Protein AF-A0A191MWR7-F1 (afdb_monomer_lite)

Structure (mmCIF, N/CA/C/O backbone):
data_AF-A0A191MWR7-F1
#
_entry.id   AF-A0A191MWR7-F1
#
loop_
_atom_site.group_PDB
_atom_site.id
_atom_site.type_symbol
_atom_site.label_atom_id
_atom_site.label_alt_id
_atom_site.label_comp_id
_atom_site.label_asym_id
_atom_site.label_entity_id
_atom_site.label_seq_id
_atom_site.pdbx_PDB_ins_code
_atom_site.Cartn_x
_atom_site.Cartn_y
_atom_site.Cartn_z
_atom_site.occupancy
_atom_site.B_iso_or_equiv
_atom_site.auth_seq_id
_atom_site.auth_comp_id
_atom_site.auth_asym_id
_atom_site.auth_atom_id
_atom_site.pdbx_PDB_model_num
ATOM 1 N N . MET A 1 1 ? 26.192 8.625 -39.174 1.00 63.44 1 MET A N 1
ATOM 2 C CA . MET A 1 1 ? 24.842 8.336 -39.709 1.00 63.44 1 MET A CA 1
ATOM 3 C C . MET A 1 1 ? 24.767 6.897 -40.220 1.00 63.44 1 MET A C 1
ATOM 5 O O . MET A 1 1 ? 24.716 6.670 -41.420 1.00 63.44 1 MET A O 1
ATOM 9 N N . VAL A 1 2 ? 24.812 5.906 -39.325 1.00 83.06 2 VAL A N 1
ATOM 10 C CA . VAL A 1 2 ? 24.607 4.493 -39.714 1.00 83.06 2 VAL A CA 1
ATOM 11 C C . VAL A 1 2 ? 23.118 4.147 -39.622 1.00 83.06 2 VAL A C 1
ATOM 13 O O . VAL A 1 2 ? 22.547 3.648 -40.582 1.00 83.06 2 VAL A O 1
ATOM 16 N N . ILE A 1 3 ? 22.468 4.574 -38.535 1.00 87.44 3 ILE A N 1
ATOM 17 C CA . ILE A 1 3 ? 21.040 4.350 -38.259 1.00 87.44 3 ILE A CA 1
ATOM 18 C C . ILE A 1 3 ? 20.133 4.915 -39.366 1.00 87.44 3 ILE A C 1
ATOM 20 O O . ILE A 1 3 ? 19.206 4.248 -39.805 1.00 87.44 3 ILE A O 1
ATOM 24 N N . GLU A 1 4 ? 20.413 6.119 -39.873 1.00 91.31 4 GLU A N 1
ATOM 25 C CA . GLU A 1 4 ? 19.611 6.730 -40.949 1.00 91.31 4 GLU A CA 1
ATOM 26 C C . GLU A 1 4 ? 19.702 5.950 -42.266 1.00 91.31 4 GLU A C 1
ATOM 28 O O . GLU A 1 4 ? 18.718 5.810 -42.990 1.00 91.31 4 GLU A O 1
ATOM 33 N N . ARG A 1 5 ? 20.882 5.395 -42.563 1.00 90.94 5 ARG A N 1
ATOM 34 C CA . ARG A 1 5 ? 21.103 4.575 -43.755 1.00 90.94 5 ARG A CA 1
ATOM 35 C C . ARG A 1 5 ? 20.456 3.193 -43.609 1.00 90.94 5 ARG A C 1
ATOM 37 O O . ARG A 1 5 ? 19.924 2.672 -44.582 1.00 90.94 5 ARG A O 1
ATOM 44 N N . GLU A 1 6 ? 20.464 2.619 -42.407 1.00 88.31 6 GLU A N 1
ATOM 45 C CA . GLU A 1 6 ? 19.715 1.398 -42.085 1.00 88.31 6 GLU A CA 1
ATOM 46 C C . GLU A 1 6 ? 18.206 1.611 -42.241 1.00 88.31 6 GLU A C 1
ATOM 48 O O . GLU A 1 6 ? 17.550 0.803 -42.896 1.00 88.31 6 GLU A O 1
ATOM 53 N N . GLN A 1 7 ? 17.668 2.723 -41.726 1.00 91.06 7 GLN A N 1
ATOM 54 C CA . GLN A 1 7 ? 16.255 3.070 -41.891 1.00 91.06 7 GLN A CA 1
ATOM 55 C C . GLN A 1 7 ? 15.890 3.216 -43.374 1.00 91.06 7 GLN A C 1
ATOM 57 O O . GLN A 1 7 ? 14.908 2.627 -43.819 1.00 91.06 7 GLN A O 1
ATOM 62 N N . TYR A 1 8 ? 16.731 3.900 -44.163 1.00 92.62 8 TYR A N 1
ATOM 63 C CA . TYR A 1 8 ? 16.551 4.023 -45.613 1.00 92.62 8 TYR A CA 1
ATOM 64 C C . TYR A 1 8 ? 16.417 2.657 -46.304 1.00 92.62 8 TYR A C 1
ATOM 66 O O . TYR A 1 8 ? 15.512 2.463 -47.118 1.00 92.62 8 TYR A O 1
ATOM 74 N N . TYR A 1 9 ? 17.275 1.684 -45.976 1.00 88.94 9 TYR A N 1
ATOM 75 C CA . TYR A 1 9 ? 17.180 0.344 -46.560 1.00 88.94 9 TYR A CA 1
ATOM 76 C C . TYR A 1 9 ? 15.979 -0.454 -46.040 1.00 88.94 9 TYR A C 1
ATOM 78 O O . TYR A 1 9 ? 15.364 -1.165 -46.830 1.00 88.94 9 TYR A O 1
ATOM 86 N N . ILE A 1 10 ? 15.607 -0.327 -44.762 1.00 88.81 10 ILE A N 1
ATOM 87 C CA . ILE A 1 10 ? 14.406 -0.968 -44.196 1.00 88.81 10 ILE A CA 1
ATOM 88 C C . ILE A 1 10 ? 13.145 -0.490 -44.926 1.00 88.81 10 ILE A C 1
ATOM 90 O O . ILE A 1 10 ? 12.321 -1.313 -45.335 1.00 88.81 10 ILE A O 1
ATOM 94 N N . ASP A 1 11 ? 13.030 0.819 -45.145 1.00 88.75 11 ASP A N 1
ATOM 95 C CA . ASP A 1 11 ? 11.867 1.432 -45.790 1.00 88.75 11 ASP A CA 1
ATOM 96 C C . ASP A 1 11 ? 11.813 1.137 -47.294 1.00 88.75 11 ASP A C 1
ATOM 98 O O . ASP A 1 11 ? 10.729 0.959 -47.859 1.00 88.75 11 ASP A O 1
ATOM 102 N N . THR A 1 12 ? 12.984 1.054 -47.937 1.00 91.25 12 THR A N 1
ATOM 103 C CA . THR A 1 12 ? 13.107 0.797 -49.380 1.00 91.25 12 THR A CA 1
ATOM 104 C C . THR A 1 12 ? 12.908 -0.679 -49.717 1.00 91.25 12 T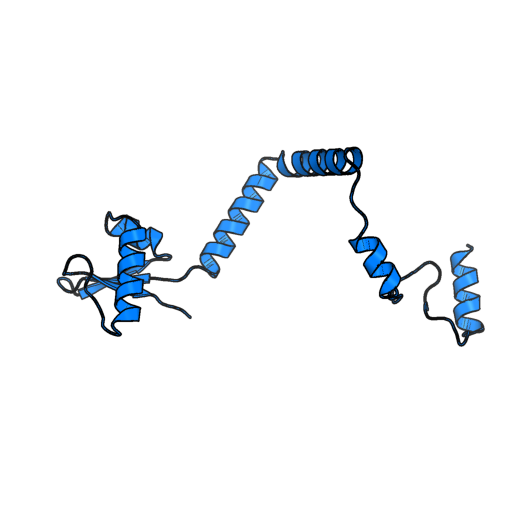HR A C 1
ATOM 106 O O . THR A 1 12 ? 12.166 -1.003 -50.641 1.00 91.25 12 THR A O 1
ATOM 109 N N . LEU A 1 13 ? 13.568 -1.582 -48.987 1.00 88.06 13 LEU A N 1
ATOM 110 C CA . LEU A 1 13 ? 13.598 -3.011 -49.311 1.00 88.06 13 LEU A CA 1
ATOM 111 C C . LEU A 1 13 ? 12.417 -3.788 -48.722 1.00 88.06 13 LEU A C 1
ATOM 113 O O . LEU A 1 13 ? 12.145 -4.883 -49.201 1.00 88.06 13 LEU A O 1
ATOM 117 N N . LYS A 1 14 ? 11.736 -3.243 -47.700 1.00 84.00 14 LYS A N 1
ATOM 118 C CA . LYS A 1 14 ? 10.579 -3.850 -47.009 1.00 84.00 14 LYS A CA 1
ATOM 119 C C . LYS A 1 14 ? 10.720 -5.372 -46.839 1.00 84.00 14 LYS A C 1
ATOM 121 O O . LYS A 1 14 ? 9.932 -6.127 -47.410 1.00 84.00 14 LYS A O 1
ATOM 126 N N . PRO A 1 15 ? 11.732 -5.835 -46.084 1.00 80.31 15 PRO A N 1
ATOM 127 C CA . PRO A 1 15 ? 12.037 -7.256 -46.008 1.00 80.31 15 PRO A CA 1
ATOM 128 C C . PRO A 1 15 ? 10.868 -8.022 -45.386 1.00 80.31 15 PRO A C 1
ATOM 130 O O . PRO A 1 15 ? 10.350 -7.615 -44.347 1.00 80.31 15 PRO A O 1
ATOM 133 N N . GLU A 1 16 ? 10.509 -9.161 -45.975 1.00 76.38 16 GLU A N 1
ATOM 134 C CA . GLU A 1 16 ? 9.387 -10.005 -45.534 1.00 76.38 16 GLU A CA 1
ATOM 135 C C . GLU A 1 16 ? 9.514 -10.459 -44.066 1.00 76.38 16 GLU A C 1
ATOM 137 O O . GLU A 1 16 ? 8.527 -10.535 -43.340 1.00 76.38 16 GLU A O 1
ATOM 142 N N . TYR A 1 17 ? 10.745 -10.680 -43.595 1.00 69.69 17 TYR A N 1
ATOM 143 C CA . TYR A 1 17 ? 11.041 -11.142 -42.235 1.00 69.69 17 TYR A CA 1
ATOM 144 C C . TYR A 1 17 ? 11.243 -10.021 -41.205 1.00 69.69 17 TYR A C 1
ATOM 146 O O . TYR A 1 17 ? 11.553 -10.310 -40.046 1.00 69.69 17 TYR A O 1
ATOM 154 N N . ASN A 1 18 ? 11.128 -8.743 -41.585 1.00 70.62 18 ASN A N 1
ATOM 155 C CA . ASN A 1 18 ? 11.477 -7.665 -40.666 1.00 70.62 18 ASN A CA 1
ATOM 156 C C . ASN A 1 18 ? 10.351 -7.367 -39.660 1.00 70.62 18 ASN A C 1
ATOM 158 O O . ASN A 1 18 ? 9.387 -6.663 -39.956 1.00 70.62 18 ASN A O 1
ATOM 162 N N . LEU A 1 19 ? 10.511 -7.873 -38.434 1.00 68.62 19 LEU A N 1
ATOM 163 C CA . LEU A 1 19 ? 9.611 -7.616 -37.304 1.00 68.62 19 LEU A CA 1
ATOM 164 C C . LEU A 1 19 ? 9.805 -6.210 -36.692 1.00 68.62 19 LEU A C 1
ATOM 166 O O . LEU A 1 19 ? 8.905 -5.713 -36.015 1.00 68.62 19 LEU A O 1
ATOM 170 N N . LEU A 1 20 ? 10.956 -5.560 -36.924 1.00 79.31 20 LEU A N 1
ATOM 171 C CA . LEU A 1 20 ? 11.327 -4.264 -36.341 1.00 79.31 20 LEU A CA 1
ATOM 172 C C . LEU A 1 20 ? 11.375 -3.165 -37.408 1.00 79.31 20 LEU A C 1
ATOM 174 O O . LEU A 1 20 ? 12.288 -3.085 -38.225 1.00 79.31 20 LEU A O 1
ATOM 178 N N . LYS A 1 21 ? 10.376 -2.281 -37.385 1.00 80.69 21 LYS A N 1
ATOM 179 C CA . LYS A 1 21 ? 10.177 -1.247 -38.418 1.00 80.69 21 LYS A CA 1
ATOM 180 C C . LYS A 1 21 ? 11.113 -0.041 -38.289 1.00 80.69 21 LYS A C 1
ATOM 182 O O . LYS A 1 21 ? 11.247 0.724 -39.237 1.00 80.69 21 LYS A O 1
ATOM 187 N N . ILE A 1 22 ? 11.715 0.148 -37.116 1.00 87.25 22 ILE A N 1
ATOM 188 C CA . ILE A 1 22 ? 12.541 1.314 -36.793 1.00 87.25 22 ILE A CA 1
ATOM 189 C C . ILE A 1 22 ? 13.972 0.842 -36.529 1.00 87.25 22 ILE A C 1
ATOM 191 O O . ILE A 1 22 ? 14.200 0.020 -35.638 1.00 87.25 22 ILE A O 1
ATOM 195 N N . ALA A 1 23 ? 14.933 1.382 -37.274 1.00 86.69 23 ALA A N 1
ATOM 196 C CA . ALA A 1 23 ? 16.352 1.097 -37.108 1.00 86.69 23 ALA A CA 1
ATOM 197 C C . ALA A 1 23 ? 16.821 1.459 -35.689 1.00 86.69 23 ALA A C 1
ATOM 199 O O . ALA A 1 23 ? 16.486 2.513 -35.146 1.00 86.69 23 ALA A O 1
ATOM 200 N N . GLY A 1 24 ? 17.580 0.559 -35.062 1.00 84.94 24 GLY A N 1
ATOM 201 C CA . GLY A 1 24 ? 18.072 0.733 -33.692 1.00 84.94 24 GLY A CA 1
ATOM 202 C C . GLY A 1 24 ? 17.012 0.612 -32.587 1.00 84.94 24 GLY A C 1
ATOM 203 O O . GLY A 1 24 ? 17.354 0.760 -31.415 1.00 84.94 24 GLY A O 1
ATOM 204 N N . SER A 1 25 ? 15.750 0.319 -32.918 1.00 86.69 25 SER A N 1
ATOM 205 C CA . SER A 1 25 ? 14.676 0.148 -31.938 1.00 86.69 25 SER A CA 1
ATOM 206 C C . SER A 1 25 ? 14.206 -1.300 -31.878 1.00 86.69 25 SER A C 1
ATOM 208 O O . SER A 1 25 ? 13.802 -1.881 -32.881 1.00 86.69 25 SER A O 1
ATOM 210 N N . SER A 1 26 ? 14.193 -1.875 -30.675 1.00 85.06 26 SER A N 1
ATOM 211 C CA . SER A 1 26 ? 13.574 -3.177 -30.398 1.00 85.06 26 SER A CA 1
ATOM 212 C C . SER A 1 26 ? 12.080 -3.070 -30.067 1.00 85.06 26 SER A C 1
ATOM 214 O O . SER A 1 26 ? 11.462 -4.052 -29.652 1.00 85.06 26 SER A O 1
ATOM 216 N N . LEU A 1 27 ? 11.479 -1.885 -30.229 1.00 81.12 27 LEU A N 1
ATOM 217 C CA . LEU A 1 27 ? 10.069 -1.659 -29.936 1.00 81.12 27 LEU A CA 1
ATOM 218 C C . LEU A 1 27 ? 9.189 -2.520 -30.856 1.00 81.12 27 LEU A C 1
ATOM 220 O O . LEU A 1 27 ? 9.198 -2.354 -32.072 1.00 81.12 27 LEU A O 1
ATOM 224 N N . GLY A 1 28 ? 8.419 -3.430 -30.257 1.00 76.75 28 GLY A N 1
ATOM 225 C CA . GLY A 1 28 ? 7.565 -4.387 -30.969 1.00 76.75 28 GLY A CA 1
ATOM 226 C C . GLY A 1 28 ? 8.118 -5.814 -31.019 1.00 76.75 28 GLY A C 1
ATOM 227 O O . GLY A 1 28 ? 7.369 -6.736 -31.333 1.00 76.75 28 GLY A O 1
ATOM 228 N N . TYR A 1 29 ? 9.381 -6.034 -30.641 1.00 85.75 29 TYR A N 1
ATOM 229 C CA . TYR A 1 29 ? 9.913 -7.385 -30.477 1.00 85.75 29 TYR A CA 1
ATOM 230 C C . TYR A 1 29 ? 9.369 -8.036 -29.201 1.00 85.75 29 TYR A C 1
ATOM 232 O O . TYR A 1 29 ? 9.527 -7.507 -28.099 1.00 85.75 29 TYR A O 1
ATOM 240 N N . SER A 1 30 ? 8.753 -9.209 -29.351 1.00 85.44 30 SER A N 1
ATOM 241 C CA . SER A 1 30 ? 8.323 -10.046 -28.229 1.00 85.44 30 SER A CA 1
ATOM 242 C C . SER A 1 30 ? 9.312 -11.193 -28.040 1.00 85.44 30 SER A C 1
ATOM 244 O O . SER A 1 30 ? 9.587 -11.941 -28.975 1.00 85.44 30 SER A O 1
ATOM 246 N N . HIS A 1 31 ? 9.857 -11.336 -26.830 1.00 88.25 31 HIS A N 1
ATOM 247 C CA . HIS A 1 31 ? 10.735 -12.459 -26.504 1.00 88.25 31 HIS A CA 1
ATOM 248 C C . HIS A 1 31 ? 9.977 -13.787 -26.574 1.00 88.25 31 HIS A C 1
ATOM 250 O O . HIS A 1 31 ? 8.822 -13.871 -26.157 1.00 88.25 31 HIS A O 1
ATOM 256 N N . THR A 1 32 ? 10.657 -14.841 -27.028 1.00 91.25 32 THR A N 1
ATOM 257 C CA . THR A 1 32 ? 10.119 -16.204 -26.971 1.00 91.25 32 THR A CA 1
ATOM 258 C C . THR A 1 32 ? 9.897 -16.646 -25.526 1.00 91.25 32 THR A C 1
ATOM 260 O O . THR A 1 32 ? 10.611 -16.216 -24.612 1.00 91.25 32 THR A O 1
ATOM 263 N N . GLU A 1 33 ? 8.935 -17.544 -25.313 1.00 93.06 33 GLU A N 1
ATOM 264 C CA . GLU A 1 33 ? 8.612 -18.068 -23.980 1.00 93.06 33 GLU A CA 1
ATOM 265 C C . GLU A 1 33 ? 9.832 -18.694 -23.291 1.00 93.06 33 GLU A C 1
ATOM 267 O O . GLU A 1 33 ? 10.077 -18.443 -22.110 1.00 93.06 33 GLU A O 1
ATOM 272 N N . GLU A 1 34 ? 10.667 -19.411 -24.048 1.00 93.56 34 GLU A N 1
ATOM 273 C CA . GLU A 1 34 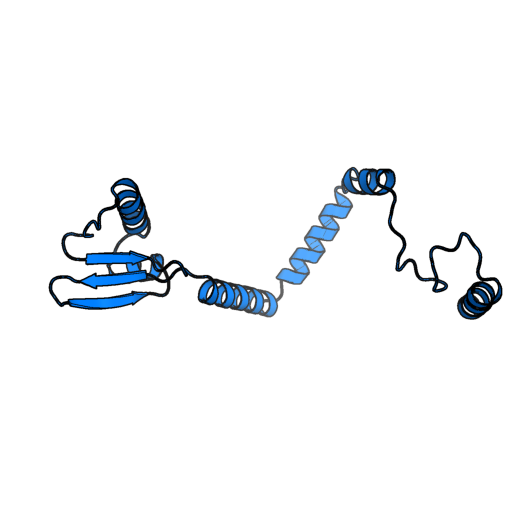? 11.926 -19.985 -23.561 1.00 93.56 34 GLU A CA 1
ATOM 274 C C . GLU A 1 34 ? 12.891 -18.920 -23.019 1.00 93.56 34 GLU A C 1
ATOM 276 O O . GLU A 1 34 ? 13.546 -19.105 -21.991 1.00 93.56 34 GLU A O 1
ATOM 281 N N . THR A 1 35 ? 12.976 -17.776 -23.699 1.00 91.38 35 THR A N 1
ATOM 282 C CA . THR A 1 35 ? 13.852 -16.667 -23.306 1.00 91.38 35 THR A CA 1
ATOM 283 C C . THR A 1 35 ? 13.320 -15.979 -22.050 1.00 91.38 35 THR A C 1
ATOM 285 O O . THR A 1 35 ? 14.081 -15.693 -21.123 1.00 91.38 35 THR A O 1
ATOM 288 N N . ILE A 1 36 ? 12.001 -15.785 -21.971 1.00 92.81 36 ILE A N 1
ATOM 289 C CA . ILE A 1 36 ? 11.327 -15.256 -20.778 1.00 92.81 36 ILE A CA 1
ATOM 290 C C . ILE A 1 36 ? 11.560 -16.185 -19.579 1.00 92.81 36 ILE A C 1
ATOM 292 O O . ILE A 1 36 ? 11.857 -15.708 -18.480 1.00 92.81 36 ILE A O 1
ATOM 296 N N . ALA A 1 37 ? 11.473 -17.503 -19.777 1.00 93.69 37 ALA A N 1
ATOM 297 C CA . ALA A 1 37 ? 11.737 -18.490 -18.734 1.00 93.69 37 ALA A CA 1
ATOM 298 C C . ALA A 1 37 ? 13.181 -18.391 -18.212 1.00 93.69 37 ALA A C 1
ATOM 300 O O . ALA A 1 37 ? 13.388 -18.346 -16.999 1.00 93.69 37 ALA A O 1
ATOM 301 N N . LYS A 1 38 ? 14.173 -18.246 -19.103 1.00 94.00 38 LYS A N 1
ATOM 302 C CA . LYS A 1 38 ? 15.581 -18.028 -18.718 1.00 94.00 38 LYS A CA 1
ATOM 303 C C . LYS A 1 38 ? 15.775 -16.747 -17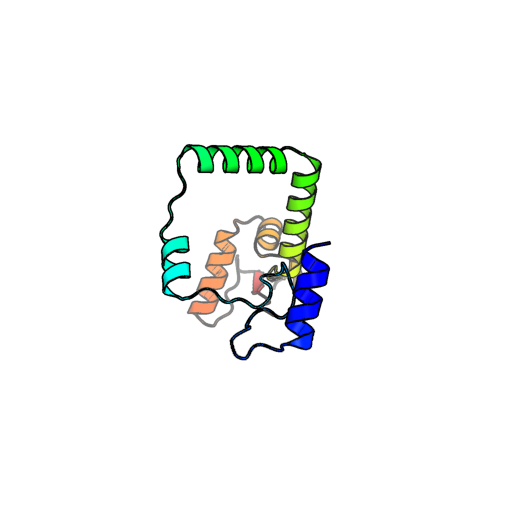.901 1.00 94.00 38 LYS A C 1
ATOM 305 O O . LYS A 1 38 ? 16.519 -16.757 -16.922 1.00 94.00 38 LYS A O 1
ATOM 310 N N . PHE A 1 39 ? 15.094 -15.654 -18.251 1.00 90.62 39 PHE A N 1
ATOM 311 C CA . PHE A 1 39 ? 15.160 -14.412 -17.473 1.00 90.62 39 PHE A CA 1
ATOM 312 C C . PHE A 1 39 ? 14.542 -14.549 -16.083 1.00 90.62 39 PHE A C 1
ATOM 314 O O . PHE A 1 39 ? 15.112 -14.041 -15.120 1.00 90.62 39 PHE A O 1
ATOM 321 N N . LYS A 1 40 ? 13.418 -15.264 -15.961 1.00 89.31 40 LYS A N 1
ATOM 322 C CA . LYS A 1 40 ? 12.780 -15.540 -14.665 1.00 89.31 40 LYS A CA 1
ATOM 323 C C . LYS A 1 40 ? 13.627 -16.457 -13.782 1.00 89.31 40 LYS A C 1
ATOM 325 O O . LYS A 1 40 ? 13.682 -16.246 -12.576 1.00 89.31 40 LYS A O 1
ATOM 330 N N . ALA A 1 41 ? 14.294 -17.446 -14.375 1.00 90.31 41 ALA A N 1
ATOM 331 C CA . ALA A 1 41 ? 15.155 -18.390 -13.663 1.00 90.31 41 ALA A CA 1
ATOM 332 C C . ALA A 1 41 ? 16.488 -17.774 -13.199 1.00 90.31 41 ALA A C 1
ATOM 334 O O . ALA A 1 41 ? 17.213 -18.376 -12.407 1.00 90.31 41 ALA A O 1
ATOM 335 N N . ARG A 1 42 ? 16.839 -16.578 -13.685 1.00 88.06 42 ARG A N 1
ATOM 336 C CA . ARG A 1 42 ? 18.080 -15.905 -13.312 1.00 88.06 42 ARG A CA 1
ATOM 337 C C . ARG A 1 42 ? 17.994 -15.353 -11.888 1.00 88.06 42 ARG A C 1
ATOM 339 O O . ARG A 1 42 ? 17.391 -14.309 -11.646 1.00 88.06 42 ARG A O 1
ATOM 346 N N . SER A 1 43 ? 18.703 -15.993 -10.966 1.00 86.50 43 SER A N 1
ATOM 347 C CA . SER A 1 43 ? 18.948 -15.448 -9.629 1.00 86.50 43 SER A CA 1
ATOM 348 C C . SER A 1 43 ? 19.988 -14.327 -9.668 1.00 86.50 43 SER A C 1
ATOM 350 O O . SER A 1 43 ? 20.948 -14.361 -10.442 1.00 86.50 43 SER A O 1
ATOM 352 N N . ARG A 1 44 ? 19.800 -13.311 -8.821 1.00 87.38 44 ARG A N 1
ATOM 353 C CA . ARG A 1 44 ? 20.780 -12.230 -8.642 1.00 87.38 44 ARG A CA 1
ATOM 354 C C . ARG A 1 44 ? 21.943 -12.735 -7.796 1.00 87.38 44 ARG A C 1
ATOM 356 O O . ARG A 1 44 ? 21.732 -13.491 -6.851 1.00 87.38 44 ARG A O 1
ATOM 363 N N . THR A 1 45 ? 23.153 -12.282 -8.104 1.00 92.06 45 THR A N 1
ATOM 364 C CA . THR A 1 45 ? 24.308 -12.518 -7.228 1.00 92.06 45 THR A CA 1
ATOM 365 C C . THR A 1 45 ? 24.209 -11.653 -5.969 1.00 92.06 45 THR A C 1
ATOM 367 O O . THR A 1 45 ? 23.530 -10.621 -5.967 1.00 92.06 45 THR A O 1
ATOM 370 N N . SER A 1 46 ? 24.912 -12.038 -4.902 1.00 90.19 46 SER A N 1
ATOM 371 C CA . SER A 1 46 ? 24.972 -11.268 -3.650 1.00 90.19 46 SER A CA 1
ATOM 372 C C . SER A 1 46 ? 25.384 -9.808 -3.891 1.00 90.19 46 SER A C 1
ATOM 374 O O . SER A 1 46 ? 24.724 -8.885 -3.417 1.00 90.19 46 SER A O 1
ATOM 376 N N . GLU A 1 47 ? 26.392 -9.574 -4.731 1.00 92.38 47 GLU A N 1
ATOM 377 C CA . GLU A 1 47 ? 26.853 -8.230 -5.101 1.00 92.38 47 GLU A CA 1
ATOM 378 C C . GLU A 1 47 ? 25.773 -7.391 -5.798 1.00 92.38 47 GLU A C 1
ATOM 380 O O . GLU A 1 47 ? 25.608 -6.203 -5.517 1.00 92.38 47 GLU A O 1
ATOM 385 N N . GLN A 1 48 ? 25.000 -8.000 -6.703 1.00 92.38 48 GLN A N 1
ATOM 386 C CA . GLN A 1 48 ? 23.901 -7.318 -7.389 1.00 92.38 48 GLN A CA 1
ATOM 387 C C . GLN A 1 48 ? 22.771 -6.961 -6.424 1.00 92.38 48 GLN A C 1
ATOM 389 O O . GLN A 1 48 ? 22.149 -5.906 -6.570 1.00 92.38 48 GLN A O 1
ATOM 394 N N . THR A 1 49 ? 22.495 -7.830 -5.449 1.00 91.06 49 THR A N 1
ATOM 395 C CA . THR A 1 49 ? 21.507 -7.536 -4.407 1.00 91.06 49 THR A CA 1
ATOM 396 C C . THR A 1 49 ? 21.972 -6.412 -3.484 1.00 91.06 49 THR A C 1
ATOM 398 O O . THR A 1 49 ? 21.178 -5.520 -3.198 1.00 91.06 49 THR A O 1
ATOM 401 N N . ALA A 1 50 ? 23.258 -6.376 -3.120 1.00 92.88 50 ALA A N 1
ATOM 402 C CA . ALA A 1 50 ? 23.833 -5.316 -2.296 1.00 92.88 50 ALA A CA 1
ATOM 403 C C . ALA A 1 50 ? 23.761 -3.944 -2.991 1.00 92.88 50 ALA A C 1
ATOM 405 O O . ALA A 1 50 ? 23.271 -2.982 -2.404 1.00 92.88 50 ALA A O 1
ATOM 406 N N . LYS A 1 51 ? 24.132 -3.864 -4.279 1.00 94.31 51 LYS A N 1
ATOM 407 C CA . LYS A 1 51 ? 24.010 -2.625 -5.074 1.00 94.31 51 LYS A CA 1
ATOM 408 C C . LYS A 1 51 ? 22.565 -2.126 -5.162 1.00 94.31 51 LYS A C 1
ATOM 410 O O . LYS A 1 51 ? 22.312 -0.925 -5.085 1.00 94.31 51 LYS A O 1
ATOM 415 N N . LEU A 1 52 ? 21.602 -3.041 -5.313 1.00 90.00 52 LEU A N 1
ATOM 416 C CA . LEU A 1 52 ? 20.182 -2.685 -5.321 1.00 90.00 52 LEU A CA 1
ATOM 417 C C . LEU A 1 52 ? 19.735 -2.141 -3.960 1.00 90.00 52 LEU A C 1
ATOM 419 O O . LEU A 1 52 ? 19.034 -1.132 -3.912 1.00 90.00 52 LEU A O 1
ATOM 423 N N . GLN A 1 53 ? 20.135 -2.792 -2.867 1.00 88.69 53 GLN A N 1
ATOM 424 C CA . GLN A 1 53 ? 19.821 -2.335 -1.515 1.00 88.69 53 GLN A CA 1
ATOM 425 C C . GLN A 1 53 ? 20.386 -0.936 -1.257 1.00 88.69 53 GLN A C 1
ATOM 427 O O . GLN A 1 53 ? 19.647 -0.069 -0.804 1.00 88.69 53 GLN A O 1
ATOM 432 N N . GLU A 1 54 ? 21.643 -0.685 -1.623 1.00 90.38 54 GLU A N 1
ATOM 433 C CA . GLU A 1 54 ? 22.283 0.626 -1.475 1.00 90.38 54 GLU A CA 1
ATOM 434 C C . GLU A 1 54 ? 21.565 1.727 -2.277 1.00 90.38 54 GLU A C 1
ATOM 436 O O . GLU A 1 54 ? 21.373 2.846 -1.803 1.00 90.38 54 GLU A O 1
ATOM 441 N N . HIS A 1 55 ? 21.116 1.424 -3.496 1.00 87.88 55 HIS A N 1
ATOM 442 C CA . HIS A 1 55 ? 20.328 2.371 -4.284 1.00 87.88 55 HIS A CA 1
ATOM 443 C C . HIS A 1 55 ? 18.972 2.682 -3.623 1.00 87.88 55 HIS 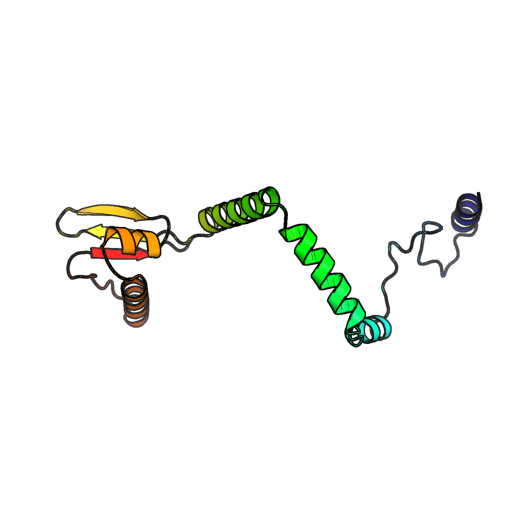A C 1
ATOM 445 O O . HIS A 1 55 ? 18.545 3.838 -3.566 1.00 87.88 55 HIS A O 1
ATOM 451 N N . LEU A 1 56 ? 18.288 1.658 -3.102 1.00 84.19 56 LEU A N 1
ATOM 452 C CA . LEU A 1 56 ? 16.993 1.816 -2.435 1.00 84.19 56 LEU A CA 1
ATOM 453 C C . LEU A 1 56 ? 17.106 2.597 -1.124 1.00 84.19 56 LEU A C 1
ATOM 455 O O . LEU A 1 56 ? 16.223 3.398 -0.821 1.00 84.19 56 LEU A O 1
ATOM 459 N N . THR A 1 57 ? 18.174 2.396 -0.352 1.00 84.06 57 THR A N 1
ATOM 460 C CA . THR A 1 57 ? 18.401 3.174 0.871 1.00 84.06 57 THR A CA 1
ATOM 461 C C . THR A 1 57 ? 18.647 4.640 0.542 1.00 84.06 57 THR A C 1
ATOM 463 O O . THR A 1 57 ? 18.014 5.489 1.161 1.00 84.06 57 THR A O 1
ATOM 466 N N . LYS A 1 58 ? 19.446 4.955 -0.488 1.00 81.75 58 LYS A N 1
ATOM 467 C CA . LYS A 1 58 ? 19.655 6.338 -0.960 1.00 81.75 58 LYS A CA 1
ATOM 468 C C . LYS A 1 58 ? 18.347 7.024 -1.366 1.00 81.75 58 LYS A C 1
ATOM 470 O O . LYS A 1 58 ? 18.093 8.146 -0.942 1.00 81.75 58 LYS A O 1
ATOM 475 N N . HIS A 1 59 ? 17.483 6.344 -2.120 1.00 69.31 59 HIS A N 1
ATOM 476 C CA . HIS A 1 59 ? 16.183 6.896 -2.529 1.00 69.31 59 HIS A CA 1
ATOM 477 C C . HIS A 1 59 ? 15.173 7.014 -1.366 1.00 69.31 59 HIS A C 1
ATOM 479 O O . HIS A 1 59 ? 14.195 7.749 -1.452 1.00 69.31 59 HIS A O 1
ATOM 485 N N . ASN A 1 60 ? 15.369 6.294 -0.263 1.00 70.44 60 ASN A N 1
ATOM 486 C CA . ASN A 1 60 ? 14.536 6.429 0.936 1.00 70.44 60 ASN A CA 1
ATOM 487 C C . ASN A 1 60 ? 15.171 7.330 2.008 1.00 70.44 60 ASN A C 1
ATOM 489 O O . ASN A 1 60 ? 14.552 7.544 3.049 1.00 70.44 60 ASN A O 1
ATOM 493 N N . ALA A 1 61 ? 16.382 7.846 1.773 1.00 70.69 61 ALA A N 1
ATOM 494 C CA . ALA A 1 61 ? 17.129 8.645 2.740 1.00 70.69 61 ALA A CA 1
ATOM 495 C C . ALA A 1 61 ? 16.659 10.104 2.805 1.00 70.69 61 ALA A C 1
ATOM 497 O O . ALA A 1 61 ? 16.816 10.741 3.843 1.00 70.69 61 ALA A O 1
ATOM 498 N N . SER A 1 62 ? 16.071 10.640 1.729 1.00 82.44 62 SER A N 1
ATOM 499 C CA . SER A 1 62 ? 15.540 12.005 1.747 1.00 82.44 62 SER A CA 1
ATOM 500 C C . SER A 1 62 ? 14.250 12.075 2.565 1.00 82.44 62 SER A C 1
ATOM 502 O O . SER A 1 62 ? 13.258 11.403 2.260 1.00 82.44 62 SER A O 1
ATOM 504 N N . GLU A 1 63 ? 14.245 12.935 3.581 1.00 81.50 63 GLU A N 1
ATOM 505 C CA . GLU A 1 63 ? 13.083 13.181 4.439 1.00 81.50 63 GLU A CA 1
ATOM 506 C C . GLU A 1 63 ? 11.865 13.639 3.616 1.00 81.50 63 GLU A C 1
ATOM 508 O O . GLU A 1 63 ? 10.743 13.182 3.839 1.00 81.50 63 GLU A O 1
ATOM 513 N N . GLU A 1 64 ? 12.089 14.442 2.572 1.00 86.56 64 GLU A N 1
ATOM 514 C CA . GLU A 1 64 ? 11.031 14.908 1.670 1.00 86.56 64 GLU A CA 1
ATOM 515 C C . GLU A 1 64 ? 10.330 13.757 0.940 1.00 86.56 64 GLU A C 1
ATOM 517 O O . GLU A 1 64 ? 9.105 13.747 0.791 1.00 86.56 64 GLU A O 1
ATOM 522 N N . GLN A 1 65 ? 11.094 12.768 0.471 1.00 83.06 65 GLN A N 1
ATOM 523 C CA . GLN A 1 65 ? 10.537 11.622 -0.246 1.00 83.06 65 GLN A CA 1
ATOM 524 C C . GLN A 1 65 ? 9.720 10.733 0.696 1.00 83.06 65 GLN A C 1
ATOM 526 O O . GLN A 1 65 ? 8.654 10.244 0.306 1.00 83.06 65 GLN A O 1
ATOM 531 N N . ARG A 1 66 ? 10.165 10.586 1.952 1.00 84.56 66 ARG A N 1
ATOM 532 C CA . ARG A 1 66 ? 9.437 9.857 3.003 1.00 84.56 66 ARG A CA 1
ATOM 533 C C . ARG A 1 66 ? 8.114 10.540 3.345 1.00 84.56 66 ARG A C 1
ATOM 535 O O . ARG A 1 66 ? 7.090 9.858 3.425 1.00 84.56 66 ARG A O 1
ATOM 542 N N . ILE A 1 67 ? 8.111 11.867 3.486 1.00 89.25 67 ILE A N 1
ATOM 543 C CA . ILE A 1 67 ? 6.896 12.653 3.743 1.00 89.25 67 ILE A CA 1
ATOM 544 C C . ILE A 1 67 ? 5.919 12.512 2.571 1.00 89.25 67 ILE A C 1
ATOM 546 O O . ILE A 1 67 ? 4.793 12.062 2.777 1.00 89.25 67 ILE A O 1
ATOM 550 N N . LYS A 1 68 ? 6.367 12.742 1.328 1.00 90.06 68 LYS A N 1
ATOM 551 C CA . LYS A 1 68 ? 5.532 12.582 0.121 1.00 90.06 68 LYS A CA 1
ATOM 552 C C . LYS A 1 68 ? 4.972 11.165 -0.030 1.00 90.06 68 LYS A C 1
ATOM 554 O O . LYS A 1 68 ? 3.869 10.972 -0.543 1.00 90.06 68 LYS A O 1
ATOM 559 N N . ALA A 1 69 ? 5.732 10.136 0.345 1.00 87.50 69 ALA A N 1
ATOM 560 C CA . ALA A 1 69 ? 5.245 8.756 0.341 1.00 87.50 69 ALA A CA 1
ATOM 561 C C . ALA A 1 69 ? 4.159 8.538 1.409 1.00 87.50 69 ALA A C 1
ATOM 563 O O . ALA A 1 69 ? 3.117 7.951 1.113 1.00 87.50 69 ALA A O 1
ATOM 564 N N . ARG A 1 70 ? 4.364 9.058 2.627 1.00 89.19 70 ARG A N 1
ATOM 565 C CA . ARG A 1 70 ? 3.387 8.989 3.723 1.00 89.19 70 ARG A CA 1
ATOM 566 C C . ARG A 1 70 ? 2.092 9.727 3.375 1.00 89.19 70 ARG A C 1
ATOM 568 O O . ARG A 1 70 ? 1.017 9.166 3.566 1.00 89.19 70 ARG A O 1
ATOM 575 N N . GLU A 1 71 ? 2.179 10.931 2.822 1.00 92.50 71 GLU A N 1
ATOM 576 C CA . GLU A 1 71 ? 1.019 11.718 2.385 1.00 92.50 71 GLU A CA 1
ATOM 577 C C . GLU A 1 71 ? 0.202 10.985 1.321 1.00 92.50 71 GLU A C 1
ATOM 579 O O . GLU A 1 71 ? -1.016 10.857 1.451 1.00 92.50 71 GLU A O 1
ATOM 584 N N . ARG A 1 72 ? 0.874 10.411 0.312 1.00 91.31 72 ARG A N 1
ATOM 585 C CA . ARG A 1 72 ? 0.218 9.582 -0.709 1.00 91.31 72 ARG A CA 1
ATOM 586 C C . ARG A 1 72 ? -0.528 8.401 -0.094 1.00 91.31 72 ARG A C 1
ATOM 588 O O . ARG A 1 7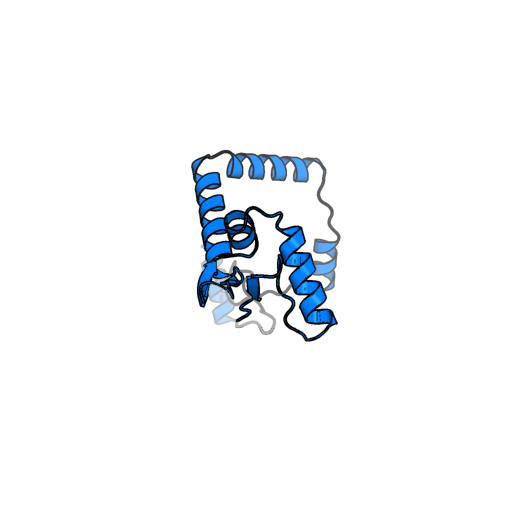2 ? -1.663 8.134 -0.480 1.00 91.31 72 ARG A O 1
ATOM 595 N N . MET A 1 73 ? 0.072 7.716 0.880 1.00 87.94 73 MET A N 1
ATOM 596 C CA . MET A 1 73 ? -0.595 6.610 1.576 1.00 87.94 73 MET A CA 1
ATOM 597 C C . MET A 1 73 ? -1.819 7.075 2.373 1.00 87.94 73 MET A C 1
ATOM 599 O O . MET A 1 73 ? -2.854 6.412 2.337 1.00 87.94 73 MET A O 1
ATOM 603 N N . ILE A 1 74 ? -1.742 8.222 3.053 1.00 87.06 74 ILE A N 1
ATOM 604 C CA . ILE A 1 74 ? -2.884 8.801 3.776 1.00 87.06 74 ILE A CA 1
ATOM 605 C C . ILE A 1 74 ? -4.022 9.137 2.804 1.00 87.06 74 ILE A C 1
ATOM 607 O O . ILE A 1 74 ? -5.170 8.791 3.076 1.00 87.06 74 ILE A O 1
ATOM 611 N N . ALA A 1 75 ? -3.714 9.748 1.657 1.00 88.75 75 ALA A N 1
ATOM 612 C CA . ALA A 1 75 ? -4.705 10.084 0.637 1.00 88.75 75 ALA A CA 1
ATOM 613 C C . ALA A 1 75 ? -5.392 8.833 0.060 1.00 88.75 75 ALA A C 1
ATOM 615 O O . ALA A 1 75 ? -6.618 8.786 -0.037 1.00 88.75 75 ALA A O 1
ATOM 616 N N . ILE A 1 76 ? -4.623 7.784 -0.251 1.00 87.12 76 ILE A N 1
ATOM 617 C CA . ILE A 1 76 ? -5.172 6.509 -0.737 1.00 87.12 76 ILE A CA 1
ATOM 618 C C . ILE A 1 76 ? -6.085 5.875 0.315 1.00 87.12 76 ILE A C 1
ATOM 620 O O . ILE A 1 76 ? -7.190 5.451 -0.019 1.00 87.12 76 ILE A O 1
ATOM 624 N N . ASN A 1 77 ? -5.659 5.841 1.579 1.00 84.12 77 ASN A N 1
ATOM 625 C CA . ASN A 1 77 ? -6.458 5.281 2.668 1.00 84.12 77 ASN A CA 1
ATOM 626 C C . ASN A 1 77 ? -7.730 6.090 2.938 1.00 84.12 77 ASN A C 1
ATOM 628 O O . ASN A 1 77 ? -8.745 5.509 3.306 1.00 84.12 77 ASN A O 1
ATOM 632 N N . LYS A 1 78 ? -7.699 7.412 2.743 1.00 79.31 78 LYS A N 1
ATOM 633 C CA . LYS A 1 78 ? -8.887 8.265 2.860 1.00 79.31 78 LYS A CA 1
ATOM 634 C C . LYS A 1 78 ? -9.910 7.961 1.762 1.00 79.31 78 LYS A C 1
ATOM 636 O O . LYS A 1 78 ? -11.099 7.935 2.053 1.00 79.31 78 LYS A O 1
ATOM 641 N N . ASN A 1 79 ? -9.449 7.699 0.539 1.00 80.44 79 ASN A N 1
ATOM 642 C CA . ASN A 1 79 ? -10.327 7.436 -0.605 1.00 80.44 79 ASN A CA 1
ATOM 643 C C . ASN A 1 79 ? -10.842 5.991 -0.652 1.00 80.44 79 ASN A C 1
ATOM 645 O O . ASN A 1 79 ? -11.969 5.765 -1.067 1.00 80.44 79 ASN A O 1
ATOM 649 N N . LYS A 1 80 ? -10.023 5.012 -0.249 1.00 79.38 80 LYS A N 1
ATOM 650 C CA . LYS A 1 80 ? -10.377 3.578 -0.251 1.00 79.38 80 LYS A CA 1
ATOM 651 C C . LYS A 1 80 ? -10.866 3.066 1.110 1.00 79.38 80 LYS A C 1
ATOM 653 O O . LYS A 1 80 ? -11.092 1.869 1.273 1.00 79.38 80 LYS A O 1
ATOM 658 N N . GLY A 1 81 ? -10.941 3.940 2.111 1.00 78.12 81 GLY A N 1
ATOM 659 C CA . GLY A 1 81 ? -11.357 3.589 3.463 1.00 78.12 81 GLY A CA 1
ATOM 660 C C . GLY A 1 81 ? -12.848 3.273 3.526 1.00 78.12 81 GLY A C 1
ATOM 661 O O . GLY A 1 81 ? -13.664 3.988 2.953 1.00 78.12 81 GLY A O 1
ATOM 662 N N . ILE A 1 82 ? -13.202 2.212 4.249 1.00 85.12 82 ILE A N 1
ATOM 663 C CA . ILE A 1 82 ? -14.597 1.828 4.485 1.00 85.12 82 ILE A CA 1
ATOM 664 C C . ILE A 1 82 ? -15.169 2.722 5.593 1.00 85.12 82 ILE A C 1
ATOM 666 O O . ILE A 1 82 ? -14.644 2.724 6.715 1.00 85.12 82 ILE A O 1
ATOM 670 N N . LYS A 1 83 ? -16.237 3.463 5.281 1.00 89.06 83 LYS A N 1
ATOM 671 C CA . LYS A 1 83 ? -16.929 4.348 6.229 1.00 89.06 83 LYS A CA 1
ATOM 672 C C . LYS A 1 83 ? -17.775 3.546 7.218 1.00 89.06 83 LYS A C 1
ATOM 674 O O . LYS A 1 83 ? -18.237 2.443 6.919 1.00 89.06 83 LYS A O 1
ATOM 679 N N . VAL A 1 84 ? -17.957 4.102 8.411 1.00 90.12 84 VAL A N 1
ATOM 680 C CA . VAL A 1 84 ? -18.690 3.453 9.503 1.00 90.12 84 VAL A CA 1
ATOM 681 C C . VAL A 1 84 ? -19.606 4.455 10.177 1.00 90.12 84 VAL A C 1
ATOM 683 O O . VAL A 1 84 ? -19.124 5.445 10.724 1.00 90.12 84 VAL A O 1
ATOM 686 N N . ASP A 1 85 ? -20.892 4.141 10.205 1.00 91.00 85 ASP A N 1
ATOM 687 C CA . ASP A 1 85 ? -21.902 4.917 10.907 1.00 91.00 85 ASP A CA 1
ATOM 688 C C . ASP A 1 85 ? -22.187 4.286 12.264 1.00 91.00 85 ASP A C 1
ATOM 690 O O . ASP A 1 85 ? -22.396 3.075 12.383 1.00 91.00 85 ASP A O 1
ATOM 694 N N . VAL A 1 86 ? -22.172 5.119 13.300 1.00 90.88 86 VAL A N 1
ATOM 695 C CA . VAL A 1 86 ? -22.506 4.727 14.667 1.00 90.88 86 VAL A CA 1
ATOM 696 C C . VAL A 1 86 ? -23.727 5.516 15.108 1.00 90.88 86 VAL A C 1
ATOM 698 O O . VAL A 1 86 ? -23.649 6.730 15.300 1.00 90.88 86 VAL A O 1
ATOM 701 N N . THR A 1 87 ? -24.844 4.823 15.291 1.00 91.06 87 THR A N 1
ATOM 702 C CA . THR A 1 87 ? -26.101 5.395 15.777 1.00 91.06 87 THR A CA 1
ATOM 703 C C . THR A 1 87 ? -26.291 5.030 17.242 1.00 91.06 87 THR A C 1
ATOM 705 O O . THR A 1 87 ? -26.295 3.852 17.600 1.00 91.06 87 THR A O 1
ATOM 708 N N . ASP A 1 88 ? -26.447 6.030 18.104 1.00 90.38 88 ASP A N 1
ATOM 709 C CA . ASP A 1 88 ? -26.842 5.814 19.497 1.00 90.38 88 ASP A CA 1
ATOM 710 C C . ASP A 1 88 ? -28.372 5.764 19.591 1.00 90.38 88 ASP A C 1
ATOM 712 O O . ASP A 1 88 ? -29.060 6.730 19.261 1.00 90.38 88 ASP A O 1
ATOM 716 N N . ILE A 1 89 ? -28.919 4.643 20.061 1.00 88.56 89 ILE A N 1
ATOM 717 C CA . ILE A 1 89 ? -30.372 4.445 20.167 1.00 88.56 89 ILE A CA 1
ATOM 718 C C . ILE A 1 89 ? -31.031 5.354 21.210 1.00 88.56 89 ILE A C 1
ATOM 720 O O . ILE A 1 89 ? -32.237 5.580 21.146 1.00 88.56 89 ILE A O 1
ATOM 724 N N . ARG A 1 90 ? -30.275 5.856 22.195 1.00 89.81 90 ARG A N 1
ATOM 725 C CA . ARG A 1 90 ? -30.824 6.691 23.275 1.00 89.81 90 ARG A CA 1
ATOM 726 C C . ARG A 1 90 ? -31.016 8.132 22.835 1.00 89.81 90 ARG A C 1
ATOM 728 O O . ARG A 1 90 ? -31.967 8.777 23.259 1.00 89.81 90 ARG A O 1
ATOM 735 N N . THR A 1 91 ? -30.082 8.634 22.036 1.00 89.19 91 THR A N 1
ATOM 736 C CA . THR A 1 91 ? -30.054 10.031 21.582 1.00 89.19 91 THR A CA 1
ATOM 737 C C . THR A 1 91 ? -30.513 10.182 20.135 1.00 89.19 91 THR A C 1
ATOM 739 O O . THR A 1 91 ? -30.759 11.300 19.700 1.00 89.19 91 THR A O 1
ATOM 742 N N . GLN A 1 92 ? -30.634 9.072 19.396 1.00 86.38 92 GLN A N 1
ATOM 743 C CA . GLN A 1 92 ? -30.900 9.020 17.953 1.00 86.38 92 GLN A CA 1
ATOM 744 C C . GLN A 1 92 ? -29.865 9.780 17.104 1.00 86.38 92 GLN A C 1
ATOM 746 O O . GLN A 1 92 ? -30.091 10.061 15.928 1.00 86.38 92 GLN A O 1
ATOM 751 N N . ILE A 1 93 ? -28.698 10.089 17.676 1.00 90.50 93 ILE A N 1
ATOM 752 C CA . ILE A 1 93 ? -27.614 10.770 16.972 1.00 90.50 93 ILE A CA 1
ATOM 753 C C . ILE A 1 93 ? -26.803 9.727 16.206 1.00 90.50 93 ILE A C 1
ATOM 755 O O . ILE A 1 93 ? -26.330 8.741 16.779 1.00 90.50 93 ILE A O 1
ATOM 759 N N . THR A 1 94 ? -26.616 9.969 14.908 1.00 90.44 94 THR A N 1
ATOM 760 C CA . THR A 1 94 ? -25.744 9.164 14.047 1.00 90.44 94 THR A CA 1
ATOM 761 C C . THR A 1 94 ? -24.456 9.921 13.773 1.00 90.44 94 THR A C 1
ATOM 763 O O . THR A 1 94 ? -24.475 11.035 13.254 1.00 90.44 94 THR A O 1
ATOM 766 N N . THR A 1 95 ? -23.329 9.308 14.123 1.00 90.94 95 THR A N 1
ATOM 767 C CA . THR A 1 95 ? -21.994 9.848 13.863 1.00 90.94 95 THR A CA 1
ATOM 768 C C . THR A 1 95 ? -21.312 9.007 12.791 1.00 90.94 95 THR A C 1
ATOM 770 O O . THR A 1 95 ? -21.115 7.807 12.978 1.00 90.94 95 THR A O 1
ATOM 773 N N . SER A 1 96 ? -20.937 9.641 11.680 1.00 90.12 96 SER A N 1
ATOM 774 C CA . SER A 1 96 ? -20.200 9.005 10.582 1.00 90.12 96 SER A CA 1
ATOM 775 C C . SER A 1 96 ? -18.692 9.122 10.807 1.00 90.12 96 SER A C 1
ATOM 777 O O . SER A 1 96 ? -18.157 10.221 10.982 1.00 90.12 96 SER A O 1
ATOM 779 N N . TYR A 1 97 ? -17.985 8.000 10.714 1.00 89.94 97 TYR A N 1
ATOM 780 C CA . TYR A 1 97 ? -16.532 7.911 10.818 1.00 89.94 97 TYR A CA 1
ATOM 781 C C . TYR A 1 97 ? -15.898 7.456 9.502 1.00 89.94 97 TYR A C 1
ATOM 783 O O . TYR A 1 97 ? -16.421 6.613 8.775 1.00 89.94 97 TYR A O 1
ATOM 791 N N . THR A 1 98 ? -14.690 7.955 9.230 1.00 87.88 98 THR A N 1
ATOM 792 C CA . THR A 1 98 ? -13.903 7.586 8.038 1.00 87.88 98 THR A CA 1
ATOM 793 C C . THR A 1 98 ? -13.372 6.152 8.068 1.00 87.88 98 THR A C 1
ATOM 795 O O . THR A 1 98 ? -12.952 5.636 7.038 1.00 87.88 98 THR A O 1
ATOM 798 N N . SER A 1 99 ? -13.322 5.521 9.246 1.00 88.81 99 SER A N 1
ATOM 799 C CA . SER A 1 99 ? -12.877 4.137 9.411 1.00 88.81 99 SER A CA 1
ATOM 800 C C . SER A 1 99 ? -13.370 3.536 10.725 1.00 88.81 99 SER A C 1
ATOM 802 O O . SER A 1 99 ? -13.593 4.249 11.706 1.00 88.81 99 SER A O 1
ATOM 804 N N . MET A 1 100 ? -13.409 2.204 10.788 1.00 87.88 100 MET A N 1
ATOM 805 C CA . MET A 1 100 ? -13.681 1.459 12.024 1.00 87.88 100 MET A CA 1
ATOM 806 C C . MET A 1 100 ? -12.728 1.818 13.172 1.00 87.88 100 MET A C 1
ATOM 808 O O . MET A 1 100 ? -13.152 1.862 14.320 1.00 87.88 100 MET A O 1
ATOM 812 N N . ARG A 1 101 ? -11.444 2.097 12.901 1.00 89.56 101 ARG A N 1
ATOM 813 C CA . ARG A 1 101 ? -10.505 2.514 13.960 1.00 89.56 101 ARG A CA 1
ATOM 814 C C . ARG A 1 101 ? -10.890 3.867 14.550 1.00 89.56 101 ARG A C 1
ATOM 816 O O . ARG A 1 101 ? -10.868 4.018 15.764 1.00 89.56 101 ARG A O 1
ATOM 823 N N . LYS A 1 102 ? -11.295 4.819 13.705 1.00 90.56 102 LYS A N 1
ATOM 824 C CA . LYS A 1 102 ? -11.759 6.135 14.164 1.00 90.56 102 LYS A CA 1
ATOM 825 C C . LYS A 1 102 ? -13.063 6.041 14.957 1.00 90.56 102 LYS A C 1
ATOM 827 O O . LYS A 1 102 ? -13.191 6.717 15.972 1.00 90.56 102 LYS A O 1
ATOM 832 N N . ALA A 1 103 ? -13.973 5.152 14.561 1.00 90.62 103 ALA A N 1
ATOM 833 C CA . ALA A 1 103 ? -15.158 4.840 15.360 1.00 90.62 103 ALA A CA 1
ATOM 834 C C . ALA A 1 103 ? -14.786 4.229 16.726 1.00 90.62 103 ALA A C 1
ATOM 836 O O . ALA A 1 103 ? -15.347 4.608 17.751 1.00 90.62 103 ALA A O 1
ATOM 837 N N . ALA A 1 104 ? -13.801 3.324 16.762 1.00 91.75 104 ALA A N 1
ATOM 838 C CA . ALA A 1 104 ? -13.331 2.699 17.999 1.00 91.75 104 ALA A CA 1
ATOM 839 C C . ALA A 1 104 ? -12.723 3.720 18.973 1.00 91.75 104 ALA A C 1
ATOM 841 O O . ALA A 1 104 ? -13.046 3.680 20.161 1.00 91.75 104 ALA A O 1
ATOM 842 N N . GLU A 1 105 ? -11.916 4.658 18.458 1.00 91.94 105 GLU A N 1
ATOM 843 C CA . GLU A 1 105 ? -11.378 5.796 19.216 1.00 91.94 105 GLU A CA 1
ATOM 844 C C . GLU A 1 105 ? -12.511 6.645 19.814 1.00 91.94 105 GLU A C 1
ATOM 846 O O . GLU A 1 105 ? -12.513 6.894 21.018 1.00 91.94 105 GLU A O 1
ATOM 851 N N . GLY A 1 106 ? -13.520 7.014 19.013 1.00 89.31 106 GLY A N 1
ATOM 852 C CA . GLY A 1 106 ? -14.677 7.789 19.484 1.00 89.31 106 GLY A CA 1
ATOM 853 C C . GLY A 1 106 ? -15.495 7.082 20.571 1.00 89.31 106 GLY A C 1
ATOM 854 O O . GLY A 1 106 ? -15.994 7.723 21.491 1.00 89.31 106 GLY A O 1
ATOM 855 N N . LEU A 1 107 ? -15.580 5.750 20.515 1.00 89.19 107 LEU A N 1
ATOM 856 C CA . LEU A 1 107 ? -16.278 4.923 21.506 1.00 89.19 107 LEU A CA 1
ATOM 857 C C . LEU A 1 107 ? -15.404 4.512 22.705 1.00 89.19 107 LEU A C 1
ATOM 859 O O . LEU A 1 107 ? -15.884 3.784 23.587 1.00 89.19 107 LEU A O 1
ATOM 863 N N . SER A 1 108 ? -14.135 4.945 22.735 1.00 89.94 108 SER A N 1
ATOM 864 C CA . SER A 1 108 ? -13.119 4.525 23.712 1.00 89.94 108 SER A CA 1
ATOM 865 C C . SER A 1 108 ? -13.056 2.999 23.850 1.00 89.94 108 SER A C 1
ATOM 867 O O . SER A 1 108 ? -13.209 2.431 24.933 1.00 89.94 108 SER A O 1
ATOM 869 N N . THR A 1 109 ? -12.922 2.311 22.717 1.00 89.19 109 THR A N 1
ATOM 870 C CA . THR A 1 109 ? -12.835 0.845 22.645 1.00 89.19 109 THR A CA 1
ATOM 871 C C . THR A 1 109 ? -11.722 0.392 21.725 1.00 89.19 109 THR A C 1
ATOM 873 O O . THR A 1 109 ? -11.283 1.134 20.852 1.00 89.19 109 THR A O 1
ATOM 876 N N . ASP A 1 110 ? -11.294 -0.857 21.894 1.00 91.44 110 ASP A N 1
ATOM 877 C CA . ASP A 1 110 ? -10.366 -1.468 20.952 1.00 91.44 110 ASP A CA 1
ATOM 878 C C . ASP A 1 110 ? -11.055 -1.803 19.621 1.00 91.44 110 ASP A C 1
ATOM 880 O O . ASP A 1 110 ? -12.177 -2.321 19.586 1.00 91.44 110 ASP A O 1
ATOM 884 N N . PHE A 1 111 ? -10.338 -1.578 18.520 1.00 88.19 111 PHE A N 1
ATOM 885 C CA . PHE A 1 111 ? -10.805 -1.853 17.161 1.00 88.19 111 PHE A CA 1
ATOM 886 C C . PHE A 1 111 ? -11.261 -3.307 16.967 1.00 88.19 111 PHE A C 1
ATOM 888 O O . PHE A 1 111 ? -12.260 -3.543 16.281 1.00 88.19 111 PHE A O 1
ATOM 895 N N . LYS A 1 112 ? -10.588 -4.287 17.594 1.00 91.12 112 LYS A N 1
ATOM 896 C CA . LYS A 1 112 ? -10.968 -5.703 17.467 1.00 91.12 112 LYS A CA 1
ATOM 897 C C . LYS A 1 112 ? -12.363 -5.967 18.020 1.00 91.12 112 LYS A C 1
ATOM 899 O O . LYS A 1 112 ? -13.038 -6.870 17.539 1.00 91.12 112 LYS A O 1
ATOM 904 N N . SER A 1 113 ? -12.818 -5.171 18.987 1.00 90.50 113 SER A N 1
ATOM 905 C CA . SER A 1 113 ? -14.168 -5.300 19.544 1.00 90.50 113 SER A CA 1
ATOM 906 C C . SER A 1 113 ? -15.238 -4.947 18.509 1.00 90.50 113 SER A C 1
ATOM 908 O O . SER A 1 113 ? -16.241 -5.654 18.402 1.00 90.50 113 SER A O 1
ATOM 910 N N . LEU A 1 114 ? -15.014 -3.898 17.708 1.00 89.06 114 LEU A N 1
ATOM 911 C CA . LEU A 1 114 ? -15.926 -3.532 16.619 1.00 89.06 114 LEU A CA 1
ATOM 912 C C . LEU A 1 114 ? -15.868 -4.554 15.479 1.00 89.06 114 LEU A C 1
ATOM 914 O O . LEU A 1 114 ? -16.910 -4.954 14.969 1.00 89.06 114 LEU A O 1
ATOM 918 N N . GLN A 1 115 ? -14.670 -5.042 15.139 1.00 89.50 115 GLN A N 1
ATOM 919 C CA . GLN A 1 115 ? -14.488 -6.083 14.123 1.00 89.50 115 GLN A CA 1
ATOM 920 C C . GLN A 1 115 ? -15.168 -7.404 14.515 1.00 89.50 115 GLN A C 1
ATOM 922 O O . GLN A 1 115 ? -15.798 -8.064 13.689 1.00 89.50 115 GLN A O 1
ATOM 927 N N . TYR A 1 116 ? -15.064 -7.795 15.788 1.00 89.94 116 TYR A N 1
ATOM 928 C CA . TYR A 1 116 ? -15.774 -8.951 16.323 1.00 89.94 116 TYR A CA 1
ATOM 929 C C . TYR A 1 116 ? -17.290 -8.765 16.212 1.00 89.94 116 TYR A C 1
ATOM 931 O O . TYR A 1 116 ? -17.983 -9.687 15.788 1.00 89.94 116 TYR A O 1
ATOM 939 N N . ASN A 1 117 ? -17.805 -7.576 16.546 1.00 88.19 117 ASN A N 1
ATOM 940 C CA . ASN A 1 117 ? -19.229 -7.285 16.407 1.00 88.19 117 ASN A CA 1
ATOM 941 C C . ASN A 1 117 ? -19.685 -7.388 14.941 1.00 88.19 117 ASN A C 1
ATOM 943 O O . ASN A 1 117 ? -20.631 -8.117 14.664 1.00 88.19 117 ASN A O 1
ATOM 947 N N . GLU A 1 118 ? -18.966 -6.769 13.997 1.00 88.12 118 GLU A N 1
ATOM 948 C CA . GLU A 1 118 ? -19.251 -6.898 12.558 1.00 88.12 118 GLU A CA 1
ATOM 949 C C . GLU A 1 118 ? -19.337 -8.368 12.125 1.00 88.12 118 GLU A C 1
ATOM 951 O O . GLU A 1 118 ? -20.261 -8.758 11.409 1.00 88.12 118 GLU A O 1
ATOM 956 N N . ARG A 1 119 ? -18.375 -9.195 12.552 1.00 88.94 119 ARG A N 1
ATOM 957 C CA . ARG A 1 119 ? -18.359 -10.620 12.208 1.00 88.94 119 ARG A CA 1
ATOM 958 C C . ARG A 1 119 ? -19.607 -11.334 12.729 1.00 88.94 119 ARG A C 1
ATOM 960 O O . ARG A 1 119 ? -20.254 -12.043 11.969 1.00 88.94 119 ARG A O 1
ATOM 967 N N . VAL A 1 120 ? -19.975 -11.096 13.987 1.00 87.38 120 VAL A N 1
ATOM 968 C CA . VAL A 1 120 ? -21.169 -11.697 14.603 1.00 87.38 120 VAL A CA 1
ATOM 969 C C . VAL A 1 120 ? -22.457 -11.240 13.911 1.00 87.38 120 VAL A C 1
ATOM 971 O O . VAL A 1 120 ? -23.363 -12.051 13.738 1.00 87.38 120 VAL A O 1
A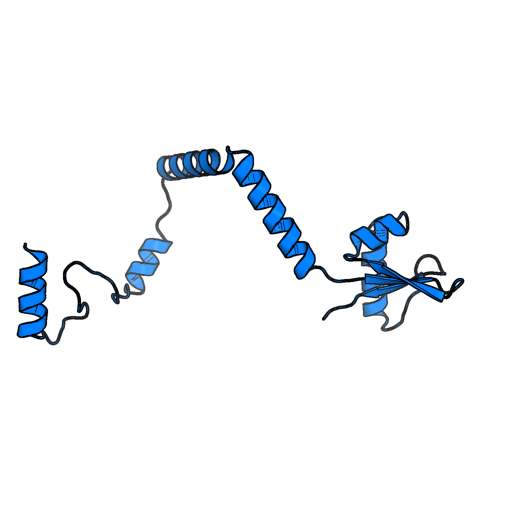TOM 974 N N . GLN A 1 121 ? -22.551 -9.974 13.495 1.00 86.50 121 GLN A N 1
ATOM 975 C CA . GLN A 1 121 ? -23.712 -9.471 12.748 1.00 86.50 121 GLN A CA 1
ATOM 976 C C . GLN A 1 121 ? -23.871 -10.184 11.404 1.00 86.50 121 GLN A C 1
ATOM 978 O O . GLN A 1 121 ? -24.978 -10.563 11.035 1.00 86.50 121 GLN A O 1
ATOM 983 N N . LYS A 1 122 ? -22.764 -10.439 10.697 1.00 85.44 122 LYS A N 1
ATOM 984 C CA . LYS A 1 122 ? -22.783 -11.200 9.440 1.00 85.44 122 LYS A CA 1
ATOM 985 C C . LYS A 1 122 ? -23.163 -12.659 9.630 1.00 85.44 122 LYS A C 1
ATOM 987 O O . LYS A 1 122 ? -23.909 -13.190 8.821 1.00 85.44 122 LYS A O 1
ATOM 992 N N . GLU A 1 123 ? -22.648 -13.297 10.678 1.00 86.56 123 GLU A N 1
ATOM 993 C CA . GLU A 1 123 ? -22.951 -14.699 10.987 1.00 86.56 123 GLU A CA 1
ATOM 994 C C . GLU A 1 123 ? -24.427 -14.898 11.353 1.00 86.56 123 GLU A C 1
ATOM 996 O O . GLU A 1 123 ? -25.015 -15.911 10.988 1.00 86.56 123 GLU A O 1
ATOM 1001 N N . LYS A 1 124 ? -25.029 -13.938 12.066 1.00 83.62 124 LYS A N 1
ATOM 1002 C CA . LYS A 1 124 ? -26.423 -14.033 12.522 1.00 83.62 124 LYS A CA 1
ATOM 1003 C C . LYS A 1 124 ? -27.443 -13.418 11.567 1.00 83.62 124 LYS A C 1
ATOM 1005 O O . LYS A 1 124 ? -28.620 -13.720 11.694 1.00 83.62 124 LYS A O 1
ATOM 1010 N N . GLY A 1 125 ? -27.018 -12.547 10.650 1.00 77.06 125 GLY A N 1
ATOM 1011 C CA . GLY A 1 125 ? -27.923 -11.789 9.779 1.00 77.06 125 GLY A CA 1
ATOM 1012 C C . GLY A 1 125 ? -28.760 -10.732 10.514 1.00 77.06 125 GLY A C 1
ATOM 1013 O O . GLY A 1 125 ? -29.692 -10.186 9.935 1.00 77.06 125 GLY A O 1
ATOM 1014 N N . GLU A 1 126 ? -28.430 -10.430 11.773 1.00 79.88 126 GLU A N 1
ATOM 1015 C CA . GLU A 1 126 ? -29.169 -9.510 12.644 1.00 79.88 126 GLU A CA 1
ATOM 1016 C C . GLU A 1 126 ? -28.267 -8.386 13.166 1.00 79.88 126 GLU A C 1
ATOM 1018 O O . GLU A 1 126 ? -27.074 -8.575 13.438 1.00 79.88 126 GLU A O 1
ATOM 1023 N N . ILE A 1 127 ? -28.859 -7.208 13.372 1.00 79.81 127 ILE A N 1
ATOM 1024 C CA . ILE A 1 127 ? -28.159 -6.032 13.894 1.00 79.81 127 ILE A CA 1
ATOM 1025 C C . ILE A 1 127 ? -27.968 -6.190 15.404 1.00 79.81 127 ILE A C 1
ATOM 1027 O O . ILE A 1 127 ? -28.894 -6.034 16.199 1.00 79.81 127 ILE A O 1
ATOM 1031 N N . LYS A 1 128 ? -26.730 -6.472 15.819 1.00 81.88 128 LYS A N 1
ATOM 1032 C CA . LYS A 1 128 ? -26.361 -6.594 17.231 1.00 81.88 128 LYS A CA 1
ATOM 1033 C C . LYS A 1 128 ? -25.853 -5.267 17.789 1.00 81.88 128 LYS A C 1
ATOM 1035 O O . LYS A 1 128 ? -24.777 -4.789 17.426 1.00 81.88 128 LYS A O 1
ATOM 1040 N N . LEU A 1 129 ? -26.585 -4.736 18.767 1.00 85.69 129 LEU A N 1
ATOM 1041 C CA . LEU A 1 129 ? -26.197 -3.536 19.505 1.00 85.69 129 LEU A CA 1
ATOM 1042 C C . LEU A 1 129 ? -24.849 -3.730 20.216 1.00 85.69 129 LEU A C 1
ATOM 1044 O O . LEU A 1 129 ? -24.654 -4.640 21.028 1.00 85.69 129 LEU A O 1
ATOM 1048 N N . PHE A 1 130 ? -23.911 -2.835 19.935 1.00 85.06 130 PHE A N 1
ATOM 1049 C CA . PHE A 1 130 ? -22.644 -2.716 20.633 1.00 85.06 130 PHE A CA 1
ATOM 1050 C C . PHE A 1 130 ? -22.825 -1.959 21.951 1.00 85.06 130 PHE A C 1
ATOM 1052 O O . PHE A 1 130 ? -23.514 -0.941 22.006 1.00 85.06 130 PHE A O 1
ATOM 1059 N N . LYS A 1 131 ? -22.223 -2.464 23.040 1.00 85.56 131 LYS A N 1
ATOM 1060 C CA . LYS A 1 131 ? -22.404 -1.933 24.409 1.00 85.56 131 LYS A CA 1
ATOM 1061 C C . LYS A 1 131 ? -23.881 -1.637 24.758 1.00 85.56 131 LYS A C 1
ATOM 1063 O O . LYS A 1 131 ? -24.156 -0.691 25.481 1.00 85.56 131 LYS A O 1
ATOM 1068 N N . LYS A 1 132 ? -24.825 -2.436 24.241 1.00 85.50 132 LYS A N 1
ATOM 1069 C CA . LYS A 1 132 ? -26.290 -2.305 24.409 1.00 85.50 132 LYS A CA 1
ATOM 1070 C C . LYS A 1 132 ? -26.960 -1.066 23.790 1.00 85.50 132 LYS A C 1
ATOM 1072 O O . LYS A 1 132 ? -28.177 -1.093 23.671 1.00 85.50 132 LYS A O 1
ATOM 1077 N N . TYR A 1 133 ? -26.220 -0.031 23.389 1.00 87.69 133 TYR A N 1
ATOM 1078 C CA . TYR A 1 133 ? -26.812 1.242 22.943 1.00 87.69 133 TYR A CA 1
ATOM 1079 C C . TYR A 1 133 ? -26.377 1.695 21.547 1.00 87.69 133 TYR A C 1
ATOM 1081 O O . TYR A 1 133 ? -27.053 2.520 20.944 1.00 87.69 133 TYR A O 1
ATOM 1089 N N . TYR A 1 134 ? -25.280 1.163 21.010 1.00 88.94 134 TYR A N 1
ATOM 1090 C CA . TYR A 1 134 ? -24.739 1.623 19.734 1.00 88.94 134 TYR A CA 1
ATOM 1091 C C . TYR A 1 134 ? -25.046 0.634 18.620 1.00 88.94 134 TYR A C 1
ATOM 1093 O O . TYR A 1 134 ? -24.620 -0.520 18.660 1.00 88.94 134 TYR A O 1
ATOM 1101 N N . GLN A 1 135 ? -25.743 1.094 17.596 1.00 89.19 135 GLN A N 1
ATOM 1102 C CA . GLN A 1 135 ? -25.857 0.398 16.327 1.00 89.19 135 GLN A CA 1
ATOM 1103 C C . GLN A 1 135 ? -24.686 0.813 15.436 1.00 89.19 135 GLN A C 1
ATOM 1105 O O . GLN A 1 135 ? -24.431 1.999 15.255 1.00 89.19 135 GLN A O 1
ATOM 1110 N N . ILE A 1 136 ? -23.952 -0.168 14.911 1.00 89.12 136 ILE A N 1
ATOM 1111 C CA . ILE A 1 136 ? -22.793 0.069 14.045 1.00 89.12 136 ILE A CA 1
ATOM 1112 C C . ILE A 1 136 ? -23.125 -0.477 12.666 1.00 89.12 136 ILE A C 1
ATOM 1114 O O . ILE A 1 136 ? -23.333 -1.681 12.528 1.00 89.12 136 ILE A O 1
ATOM 1118 N N . THR A 1 137 ? -23.108 0.396 11.666 1.00 87.44 137 THR A N 1
ATOM 1119 C CA . THR A 1 137 ? -23.358 0.051 10.268 1.00 87.44 137 THR A CA 1
ATOM 1120 C C . THR A 1 137 ? -22.110 0.362 9.453 1.00 87.44 137 THR A C 1
ATOM 1122 O O . THR A 1 137 ? -21.578 1.469 9.497 1.00 87.44 137 THR A O 1
ATOM 1125 N N . ILE A 1 138 ? -21.608 -0.625 8.715 1.00 86.06 138 ILE A N 1
ATOM 1126 C CA . ILE A 1 138 ? -20.416 -0.467 7.877 1.00 86.06 138 ILE A CA 1
ATOM 1127 C C . ILE A 1 138 ? -20.872 -0.259 6.440 1.00 86.06 138 ILE A C 1
ATOM 1129 O O . ILE A 1 138 ? -21.479 -1.151 5.848 1.00 86.06 138 ILE A O 1
ATOM 1133 N N . ILE A 1 139 ? -20.551 0.904 5.883 1.00 83.00 139 ILE A N 1
ATOM 1134 C CA . ILE A 1 139 ? -20.927 1.272 4.521 1.00 83.00 139 ILE A CA 1
ATOM 1135 C C . ILE A 1 139 ? -19.848 0.747 3.582 1.00 83.00 139 ILE A C 1
ATOM 1137 O O . ILE A 1 139 ? -18.730 1.264 3.541 1.00 83.00 139 ILE A O 1
ATOM 1141 N N . ARG A 1 140 ? -20.187 -0.312 2.852 1.00 76.62 140 ARG A N 1
ATOM 1142 C CA . ARG A 1 140 ? -19.387 -0.839 1.747 1.00 76.62 140 ARG A CA 1
ATOM 1143 C C . ARG A 1 140 ? -20.066 -0.374 0.462 1.00 76.62 140 ARG A C 1
ATOM 1145 O O . ARG A 1 140 ? -21.096 -0.936 0.106 1.00 76.62 140 ARG A O 1
ATOM 1152 N N . GLU A 1 141 ? -19.546 0.701 -0.126 1.00 60.97 141 GLU A N 1
ATOM 1153 C CA . GLU A 1 141 ? -19.862 1.090 -1.511 1.00 60.97 141 GLU A CA 1
ATOM 1154 C C . GLU A 1 141 ? -19.289 0.063 -2.498 1.00 60.97 141 GLU A C 1
ATOM 1156 O O . GLU A 1 141 ? -18.217 -0.519 -2.190 1.00 60.97 141 GLU A O 1
#

pLDDT: mean 86.46, std 6.05, range [60.97, 94.31]

Foldseek 3Di:
DVQVVVLVCCVVVVDPPDQDNGRPDPPRDDDDPVVVVVVVPDDDDPVRVVVVVVVVCVCVVDPVSVVVVVVVVVVVCQVPAWKKWKAFQVVRDIDIDSHLCRVCVVVVHDSVLVVVQVVVCVVVVHQDADVNTITMDIDDD

Sequence (141 aa):
MVIEREQYYIDTLKPEYNLLKIAGSSLGYSHTEETIAKFKARSRTSEQTAKLQEHLTKHNASEEQRIKARERMIAINKNKGIKVDVTDIRTQITTSYTSMRKAAEGLSTDFKSLQYNERVQKEKGEIKLFKKYYQITIIRE

Organism: NCBI:txid354353

Radius of gyration: 29.4 Å; chains: 1; bounding box: 58×35×74 Å

Secondary structure (DSSP, 8-state):
--HHHHHHHHHHH--TT----STT--TTPPPPHHHHHHHHH-PPPHHHHHHHHHHHHHHHH-HHHHHHHHHHHHHHHHHHPPEEEEEETTT--EEEESSHHHHHHHTTS-HHHHHHHHHHHHHHTS-PPBTTTEEEEEE--